Protein AF-A0A956L3L9-F1 (afdb_monomer)

Foldseek 3Di:
DDDDDDDDDDDDDDDDDDDDDDDDDDDDDDDDDDPDDPPPPPDDLAAQAAQDCPFQPFRHWDDDQVRNPVARDFDDDPPDTTTGWHWAPDQAGCVVGDDHGHDFDWHWFQPPPVVRITIIWTFPPPGDHHHVWDFDWDQGPVGTTTTID

pLDDT: mean 75.33, std 15.95, range [43.97, 92.5]

Solvent-accessible surface area (backbone atoms only — not comparable to full-atom values): 9455 Å² total; per-residue (Å²): 135,83,88,80,89,84,83,85,82,86,79,87,81,86,87,79,91,76,87,76,84,85,81,84,90,82,93,79,90,74,95,72,92,71,96,62,78,83,71,73,74,92,75,60,94,80,52,29,38,56,48,45,82,57,80,16,38,73,58,4,69,32,94,46,35,85,53,8,56,92,32,75,32,40,51,62,59,93,94,56,67,18,30,14,26,39,61,26,81,41,75,88,35,44,85,54,44,72,84,49,58,46,81,49,53,65,33,45,40,52,82,73,44,95,86,70,54,24,29,42,41,38,49,33,80,88,36,71,47,26,51,92,40,45,73,43,82,40,79,36,97,89,45,76,42,40,32,42,75

Structure (mmCIF, N/CA/C/O backbone):
data_AF-A0A956L3L9-F1
#
_entry.id   AF-A0A956L3L9-F1
#
loop_
_atom_site.group_PDB
_atom_site.id
_atom_site.type_symbol
_atom_site.label_atom_id
_atom_site.label_alt_id
_atom_site.label_comp_id
_atom_site.label_asym_id
_atom_site.label_entity_id
_atom_site.label_seq_id
_atom_site.pdbx_PDB_ins_code
_atom_site.Cartn_x
_atom_site.Cartn_y
_atom_site.Cartn_z
_atom_site.occupancy
_atom_site.B_iso_or_equiv
_atom_site.auth_seq_id
_atom_site.auth_comp_id
_atom_site.auth_asym_id
_atom_site.auth_atom_id
_atom_site.pdbx_PDB_model_num
ATOM 1 N N . MET A 1 1 ? -41.708 -22.808 7.779 1.00 46.66 1 MET A N 1
ATOM 2 C CA . MET A 1 1 ? -41.542 -21.636 6.894 1.00 46.66 1 MET A CA 1
ATOM 3 C C . MET A 1 1 ? -40.127 -21.755 6.329 1.00 46.66 1 MET A C 1
ATOM 5 O O . MET A 1 1 ? -39.202 -21.284 6.960 1.00 46.66 1 MET A O 1
ATOM 9 N N . SER A 1 2 ? -39.831 -22.748 5.487 1.00 44.34 2 SER A N 1
ATOM 10 C CA . SER A 1 2 ? -40.021 -22.804 4.024 1.00 44.34 2 SER A CA 1
ATOM 11 C C . SER A 1 2 ? -39.604 -21.540 3.274 1.00 44.34 2 SER A C 1
ATOM 13 O O . SER A 1 2 ? -40.161 -20.480 3.544 1.00 44.34 2 SER A O 1
ATOM 15 N N . SER A 1 3 ? -38.735 -21.769 2.278 1.00 49.12 3 SER A N 1
ATOM 16 C CA . SER A 1 3 ? -38.334 -20.919 1.141 1.00 49.12 3 SER A CA 1
ATOM 17 C C . SER A 1 3 ? -37.008 -20.165 1.313 1.00 49.12 3 SER A C 1
ATOM 19 O O . SER A 1 3 ? -36.817 -19.484 2.306 1.00 49.12 3 SER A O 1
ATOM 21 N N . ALA A 1 4 ? -36.062 -20.191 0.372 1.00 50.00 4 ALA A N 1
ATOM 22 C CA . ALA A 1 4 ? -35.893 -20.986 -0.846 1.00 50.00 4 ALA A CA 1
ATOM 23 C C . ALA A 1 4 ? -34.417 -20.868 -1.279 1.00 50.00 4 ALA A C 1
ATOM 25 O O . ALA A 1 4 ? -33.833 -19.790 -1.198 1.00 50.00 4 ALA A O 1
ATOM 26 N N . LEU A 1 5 ? -33.829 -21.976 -1.731 1.00 46.75 5 LEU A N 1
ATOM 27 C CA . LEU A 1 5 ? -32.503 -22.034 -2.343 1.00 46.75 5 LEU A CA 1
ATOM 28 C C . LEU A 1 5 ? -32.648 -21.598 -3.812 1.00 46.75 5 LEU A C 1
ATOM 30 O O . LEU A 1 5 ? -33.404 -22.231 -4.549 1.00 46.75 5 LEU A O 1
ATOM 34 N N . VAL A 1 6 ? -31.966 -20.533 -4.240 1.00 53.16 6 VAL A N 1
ATOM 35 C CA . VAL A 1 6 ? -31.923 -20.129 -5.657 1.00 53.16 6 VAL A CA 1
ATOM 36 C C . VAL A 1 6 ? -30.608 -20.618 -6.251 1.00 53.16 6 VAL A C 1
ATOM 38 O O . VAL A 1 6 ? -29.542 -20.086 -5.959 1.00 53.16 6 VAL A O 1
ATOM 41 N N . LEU A 1 7 ? -30.702 -21.669 -7.063 1.00 46.28 7 LEU A N 1
ATOM 42 C CA . LEU A 1 7 ? -29.617 -22.216 -7.870 1.00 46.28 7 LEU A CA 1
ATOM 43 C C . LEU A 1 7 ? -29.695 -21.567 -9.261 1.00 46.28 7 LEU A C 1
ATOM 45 O O . LEU A 1 7 ? -30.688 -21.760 -9.961 1.00 46.28 7 LEU A O 1
ATOM 49 N N . VAL A 1 8 ? -28.677 -20.807 -9.669 1.00 54.84 8 VAL A N 1
ATOM 50 C CA . VAL A 1 8 ? -28.564 -20.297 -11.046 1.00 54.84 8 VAL A CA 1
ATOM 51 C C . VAL A 1 8 ? -27.582 -21.189 -11.803 1.00 54.84 8 VAL A C 1
ATOM 53 O O . VAL A 1 8 ? -26.374 -21.109 -11.610 1.00 54.84 8 VAL A O 1
ATOM 56 N N . LEU A 1 9 ? -28.126 -22.070 -12.642 1.00 43.97 9 LEU A N 1
ATOM 57 C CA . LEU A 1 9 ? -27.396 -22.836 -13.651 1.00 43.97 9 LEU A CA 1
ATOM 58 C C . LEU A 1 9 ? -27.348 -22.003 -14.936 1.00 43.97 9 LEU A C 1
ATOM 60 O O . LEU A 1 9 ? -28.390 -21.786 -15.553 1.00 43.97 9 LEU A O 1
ATOM 64 N N . VAL A 1 10 ? -26.160 -21.567 -15.360 1.00 54.88 10 VAL A N 1
ATOM 65 C CA . VAL A 1 10 ? -25.951 -21.072 -16.729 1.00 54.88 10 VAL A CA 1
ATOM 66 C C . VAL A 1 10 ? -25.377 -22.222 -17.548 1.00 54.88 10 VAL A C 1
ATOM 68 O O . VAL A 1 10 ? -24.254 -22.669 -17.330 1.00 54.88 10 VAL A O 1
ATOM 71 N N . VAL A 1 11 ? -26.217 -22.741 -18.438 1.00 53.59 11 VAL A N 1
ATOM 72 C CA . VAL A 1 11 ? -25.908 -23.784 -19.419 1.00 53.59 11 VAL A CA 1
ATOM 73 C C . VAL A 1 11 ? -25.123 -23.159 -20.575 1.00 53.59 11 VAL A C 1
ATOM 75 O O . VAL A 1 11 ? -25.436 -22.052 -21.009 1.00 53.59 11 VAL A O 1
ATOM 78 N N . GLY A 1 12 ? -24.100 -23.877 -21.044 1.00 48.84 12 GLY A N 1
ATOM 79 C CA . GLY A 1 12 ? -23.200 -23.464 -22.115 1.00 48.84 12 GLY A CA 1
ATOM 80 C C . GLY A 1 12 ? -23.853 -23.300 -23.489 1.00 48.84 12 GLY A C 1
ATOM 81 O O . GLY A 1 12 ? -24.975 -23.736 -23.751 1.00 48.84 12 GLY A O 1
ATOM 82 N N . SER A 1 13 ? -23.106 -22.663 -24.384 1.00 57.34 13 SER A N 1
ATOM 83 C CA . SER A 1 13 ? -23.357 -22.677 -25.822 1.00 57.34 13 SER A CA 1
ATOM 84 C C . SER A 1 13 ? -22.021 -22.818 -26.540 1.00 57.34 13 SER A C 1
ATOM 86 O O . SER A 1 13 ? -21.209 -21.897 -26.569 1.00 57.34 13 SER A O 1
ATOM 88 N N . ASP A 1 14 ? -21.804 -24.018 -27.063 1.00 53.94 14 ASP A N 1
ATOM 89 C CA . ASP A 1 14 ? -20.839 -24.336 -28.103 1.00 53.94 14 ASP A CA 1
ATOM 90 C C . ASP A 1 14 ? -21.129 -23.563 -29.411 1.00 53.94 14 ASP A C 1
ATOM 92 O O . ASP A 1 14 ? -22.216 -23.016 -29.598 1.00 53.94 14 ASP A O 1
ATOM 96 N N . LEU A 1 15 ? -20.174 -23.663 -30.346 1.00 49.28 15 LEU A N 1
ATOM 97 C CA . LEU A 1 15 ? -20.173 -23.263 -31.767 1.00 49.28 15 LEU A CA 1
ATOM 98 C C . LEU A 1 15 ? -19.610 -21.868 -32.094 1.00 49.28 15 LEU A C 1
ATOM 100 O O . LEU A 1 15 ? -20.336 -20.884 -32.179 1.00 49.28 15 LEU A O 1
ATOM 104 N N . ALA A 1 16 ? -18.336 -21.836 -32.497 1.00 52.16 16 ALA A N 1
ATOM 105 C CA . ALA A 1 16 ? -18.001 -21.751 -33.925 1.00 52.16 16 ALA A CA 1
ATOM 106 C C . ALA A 1 16 ? -16.488 -21.929 -34.139 1.00 52.16 16 ALA A C 1
ATOM 108 O O . ALA A 1 16 ? -15.701 -20.997 -33.990 1.00 52.16 16 ALA A O 1
ATOM 109 N N . CYS A 1 17 ? -16.085 -23.128 -34.562 1.00 53.28 17 CYS A N 1
ATOM 110 C CA . CYS A 1 17 ? -14.843 -23.303 -35.304 1.00 53.28 17 CYS A CA 1
ATOM 111 C C . CYS A 1 17 ? -15.030 -22.632 -36.673 1.00 53.28 17 CYS A C 1
ATOM 113 O O . CYS A 1 17 ? -15.860 -23.086 -37.458 1.00 53.28 17 CYS A O 1
ATOM 115 N N . THR A 1 18 ? -14.290 -21.563 -36.967 1.00 55.97 18 THR A N 1
ATOM 116 C CA . THR A 1 18 ? -14.087 -21.113 -38.351 1.00 55.97 18 THR A CA 1
ATOM 117 C C . THR A 1 18 ? -12.626 -21.310 -38.707 1.00 55.97 18 THR A C 1
ATOM 119 O O . THR A 1 18 ? -11.747 -20.567 -38.283 1.00 55.97 18 THR A O 1
ATOM 122 N N . ASP A 1 19 ? -12.431 -22.372 -39.477 1.00 55.03 19 ASP A N 1
ATOM 123 C CA . ASP A 1 19 ? -11.308 -22.638 -40.357 1.00 55.03 19 ASP A CA 1
ATOM 124 C C . ASP A 1 19 ? -11.028 -21.419 -41.247 1.00 55.03 19 ASP A C 1
ATOM 126 O O . ASP A 1 19 ? -11.923 -20.914 -41.933 1.00 55.03 19 ASP A O 1
ATOM 130 N N . ARG A 1 20 ? -9.785 -20.938 -41.246 1.00 57.59 20 ARG A N 1
ATOM 131 C CA . ARG A 1 20 ? -9.286 -20.122 -42.348 1.00 57.59 20 ARG A CA 1
ATOM 132 C C . ARG A 1 20 ? -7.855 -20.532 -42.664 1.00 57.59 20 ARG A C 1
ATOM 134 O O . ARG A 1 20 ? -6.902 -20.094 -42.028 1.00 57.59 20 ARG A O 1
ATOM 141 N N . SER A 1 21 ? -7.767 -21.428 -43.642 1.00 56.53 21 SER A N 1
ATOM 142 C CA . SER A 1 21 ? -6.550 -21.845 -44.332 1.00 56.53 21 SER A CA 1
ATOM 143 C C . SER A 1 21 ? -5.711 -20.667 -44.855 1.00 56.53 21 SER A C 1
ATOM 145 O O . SER A 1 21 ? -6.229 -19.775 -45.525 1.00 56.53 21 SER A O 1
ATOM 147 N N . SER A 1 22 ? -4.413 -20.767 -44.560 1.00 51.66 22 SER A N 1
ATOM 148 C CA . SER A 1 22 ? -3.235 -20.576 -45.421 1.00 51.66 22 SER A CA 1
ATOM 149 C C . SER A 1 22 ? -3.098 -19.313 -46.276 1.00 51.66 22 SER A C 1
ATOM 151 O O . SER A 1 22 ? -3.749 -19.143 -47.305 1.00 51.66 22 SER A O 1
ATOM 153 N N . SER A 1 23 ? -2.084 -18.514 -45.944 1.00 53.88 23 SER A N 1
ATOM 154 C CA . SER A 1 23 ? -1.176 -17.923 -46.933 1.00 53.88 23 SER A CA 1
ATOM 155 C C . SER A 1 23 ? 0.235 -17.946 -46.346 1.00 53.88 23 SER A C 1
ATOM 157 O O . SER A 1 23 ? 0.530 -17.235 -45.388 1.00 53.88 23 SER A O 1
ATOM 159 N N . ASP A 1 24 ? 1.035 -18.867 -46.876 1.00 56.94 24 ASP A N 1
ATOM 160 C CA . ASP A 1 24 ? 2.494 -18.848 -46.877 1.00 56.94 24 ASP A CA 1
ATOM 161 C C . ASP A 1 24 ? 3.019 -17.567 -47.567 1.00 56.94 24 ASP A C 1
ATOM 163 O O . ASP A 1 24 ? 2.258 -16.893 -48.259 1.00 56.94 24 ASP A O 1
ATOM 167 N N . ASP A 1 25 ? 4.319 -17.295 -47.393 1.00 59.22 25 ASP A N 1
ATOM 168 C CA . ASP A 1 25 ? 5.141 -16.212 -47.977 1.00 59.22 25 ASP A CA 1
ATOM 169 C C . ASP A 1 25 ? 5.320 -14.946 -47.106 1.00 59.22 25 ASP A C 1
ATOM 171 O O . ASP A 1 25 ? 4.555 -13.994 -47.203 1.00 59.22 25 ASP A O 1
ATOM 175 N N . ASP A 1 26 ? 6.377 -14.915 -46.277 1.00 62.09 26 ASP A N 1
ATOM 176 C CA . ASP A 1 26 ? 7.474 -13.937 -46.439 1.00 62.09 26 ASP A CA 1
ATOM 177 C C . ASP A 1 26 ? 8.676 -14.315 -45.546 1.00 62.09 26 ASP A C 1
ATOM 179 O O . ASP A 1 26 ? 8.577 -14.406 -44.320 1.00 62.09 26 ASP A O 1
ATOM 183 N N . MET A 1 27 ? 9.823 -14.584 -46.175 1.00 62.50 27 MET A N 1
ATOM 184 C CA . MET A 1 27 ? 11.099 -14.816 -45.499 1.00 62.50 27 MET A CA 1
ATOM 185 C C . MET A 1 27 ? 11.848 -13.488 -45.373 1.00 62.50 27 MET A C 1
ATOM 187 O O . MET A 1 27 ? 12.496 -13.048 -46.321 1.00 62.50 27 MET A O 1
ATOM 191 N N . GLY A 1 28 ? 11.795 -12.890 -44.185 1.00 54.00 28 GLY A N 1
ATOM 192 C CA . GLY A 1 28 ? 12.656 -11.782 -43.776 1.00 54.00 28 GLY A CA 1
ATOM 193 C C . GLY A 1 28 ? 13.678 -12.258 -42.750 1.00 54.00 28 GLY A C 1
ATOM 194 O O . GLY A 1 28 ? 13.364 -12.388 -41.570 1.00 54.00 28 GLY A O 1
ATOM 195 N N . SER A 1 29 ? 14.893 -12.547 -43.211 1.00 55.78 29 SER A N 1
ATOM 196 C CA . SER A 1 29 ? 16.065 -12.747 -42.361 1.00 55.78 29 SER A CA 1
ATOM 197 C C . SER A 1 29 ? 16.584 -11.397 -41.884 1.00 55.78 29 SER A C 1
ATOM 199 O O . SER A 1 29 ? 17.141 -10.677 -42.706 1.00 55.78 29 SER A O 1
ATOM 201 N N . GLU A 1 30 ? 16.498 -11.094 -40.588 1.00 60.12 30 GLU A N 1
ATOM 202 C CA . GLU A 1 30 ? 17.393 -10.125 -39.943 1.00 60.12 30 GLU A CA 1
ATOM 203 C C . GLU A 1 30 ? 17.785 -10.623 -38.544 1.00 60.12 30 GLU A C 1
ATOM 205 O O . GLU A 1 30 ? 16.971 -10.721 -37.626 1.00 60.12 30 GLU A O 1
ATOM 210 N N . ASP A 1 31 ? 19.064 -10.981 -38.422 1.00 57.41 31 ASP A N 1
ATOM 211 C CA . ASP A 1 31 ? 19.804 -11.135 -37.177 1.00 57.41 31 ASP A CA 1
ATOM 212 C C . ASP A 1 31 ? 19.640 -9.891 -36.292 1.00 57.41 31 ASP A C 1
ATOM 214 O O . ASP A 1 31 ? 20.028 -8.783 -36.662 1.00 57.41 31 ASP A O 1
ATOM 218 N N . GLY A 1 32 ? 19.124 -10.095 -35.083 1.00 52.12 32 GLY A N 1
ATOM 219 C CA . GLY A 1 32 ? 19.023 -9.065 -34.059 1.00 52.12 32 GLY A CA 1
ATOM 220 C C . GLY A 1 32 ? 19.133 -9.680 -32.676 1.00 52.12 32 GLY A C 1
ATOM 221 O O . GLY A 1 32 ? 18.141 -9.810 -31.967 1.00 52.12 32 GLY A O 1
ATOM 222 N N . SER A 1 33 ? 20.345 -10.094 -32.303 1.00 60.03 33 SER A N 1
ATOM 223 C CA . SER A 1 33 ? 20.694 -10.371 -30.911 1.00 60.03 33 SER A CA 1
ATOM 224 C C . SER A 1 33 ? 20.321 -9.175 -30.033 1.00 60.03 33 SER A C 1
ATOM 226 O O . SER A 1 33 ? 20.778 -8.058 -30.271 1.00 60.03 33 SER A O 1
ATOM 228 N N . GLY A 1 34 ? 19.506 -9.428 -29.013 1.00 50.94 34 GLY A N 1
ATOM 229 C CA . GLY A 1 34 ? 19.034 -8.420 -28.073 1.00 50.94 34 GLY A CA 1
ATOM 230 C C . GLY A 1 34 ? 18.302 -9.039 -26.887 1.00 50.94 34 GLY A C 1
ATOM 231 O O . GLY A 1 34 ? 17.233 -8.570 -26.518 1.00 50.94 34 GLY A O 1
ATOM 232 N N . ASP A 1 35 ? 18.857 -10.110 -26.314 1.00 54.34 35 ASP A N 1
ATOM 233 C CA . ASP A 1 35 ? 18.530 -10.552 -24.959 1.00 54.34 35 ASP A CA 1
ATOM 234 C C . ASP A 1 35 ? 18.930 -9.452 -23.969 1.00 54.34 35 ASP A C 1
ATOM 236 O O . ASP A 1 35 ? 20.094 -9.293 -23.600 1.00 54.34 35 ASP A O 1
ATOM 240 N N . GLY A 1 36 ? 17.938 -8.686 -23.540 1.00 47.59 36 GLY A N 1
ATOM 241 C CA . GLY A 1 36 ? 18.009 -7.838 -22.367 1.00 47.59 36 GLY A CA 1
ATOM 242 C C . GLY A 1 36 ? 16.592 -7.413 -21.999 1.00 47.59 36 GLY A C 1
ATOM 243 O O . GLY A 1 36 ? 15.906 -6.869 -22.866 1.00 47.59 36 GLY A O 1
ATOM 244 N N . PRO A 1 37 ? 16.105 -7.641 -20.763 1.00 57.94 37 PRO A N 1
ATOM 245 C CA . PRO A 1 37 ? 14.933 -6.898 -20.307 1.00 57.94 37 PRO A CA 1
ATOM 246 C C . PRO A 1 37 ? 15.240 -5.402 -20.486 1.00 57.94 37 PRO A C 1
ATOM 248 O O . PRO A 1 37 ? 16.414 -5.031 -20.361 1.00 57.94 37 PRO A O 1
ATOM 251 N N . PRO A 1 38 ? 14.257 -4.535 -20.795 1.00 50.53 38 PRO A N 1
ATOM 252 C CA . PRO A 1 38 ? 14.508 -3.106 -20.754 1.00 50.53 38 PRO A CA 1
ATOM 253 C C . PRO A 1 38 ? 14.958 -2.787 -19.328 1.00 50.53 38 PRO A C 1
ATOM 255 O O . PRO A 1 38 ? 14.158 -2.778 -18.397 1.00 50.53 38 PRO A O 1
ATOM 258 N N . ALA A 1 39 ? 16.265 -2.602 -19.141 1.00 51.91 39 ALA A N 1
ATOM 259 C CA . ALA A 1 39 ? 16.781 -1.921 -17.978 1.00 51.91 39 ALA A CA 1
ATOM 260 C C . ALA A 1 39 ? 16.115 -0.550 -18.039 1.00 51.91 39 ALA A C 1
ATOM 262 O O . ALA A 1 39 ? 16.363 0.195 -18.990 1.00 51.91 39 ALA A O 1
ATOM 263 N N . GLY A 1 40 ? 15.186 -0.293 -17.114 1.00 45.81 40 GLY A N 1
ATOM 264 C CA . GLY A 1 40 ? 14.552 1.008 -16.980 1.00 45.81 40 GLY A CA 1
ATOM 265 C C . GLY A 1 40 ? 15.639 2.070 -17.047 1.00 45.81 40 GLY A C 1
ATOM 266 O O . GLY A 1 40 ? 16.647 1.957 -16.348 1.00 45.81 40 GLY A O 1
ATOM 267 N N . ASP A 1 41 ? 15.476 3.014 -17.971 1.00 47.47 41 ASP A N 1
ATOM 268 C CA . ASP A 1 41 ? 16.377 4.145 -18.135 1.00 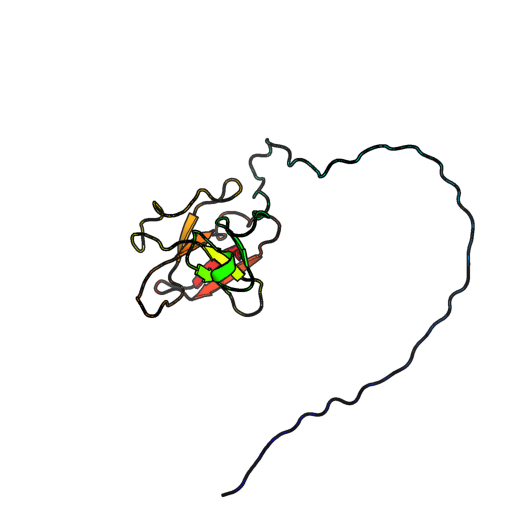47.47 41 ASP A CA 1
ATOM 269 C C . ASP A 1 41 ? 16.485 4.844 -16.769 1.00 47.47 41 ASP A C 1
ATOM 271 O O . ASP A 1 41 ? 15.476 5.354 -16.271 1.00 47.47 41 ASP A O 1
ATOM 275 N N . PRO A 1 42 ? 17.646 4.802 -16.090 1.00 47.84 42 PRO A N 1
ATOM 276 C CA . PRO A 1 42 ? 17.790 5.406 -14.778 1.00 47.84 42 PRO A CA 1
ATOM 277 C C . PRO A 1 42 ? 17.964 6.909 -14.990 1.00 47.84 42 PRO A C 1
ATOM 279 O O . PRO A 1 42 ? 19.081 7.426 -14.923 1.00 47.84 42 PRO A O 1
ATOM 282 N N . GLY A 1 43 ? 16.887 7.609 -15.340 1.00 46.53 43 GLY A N 1
ATOM 283 C CA . GLY A 1 43 ? 17.044 8.996 -15.753 1.00 46.53 43 GLY A CA 1
ATOM 284 C C . GLY A 1 43 ? 15.818 9.787 -16.174 1.00 46.53 43 GLY A C 1
ATOM 285 O O . GLY A 1 43 ? 15.985 10.997 -16.317 1.00 46.53 43 GLY A O 1
ATOM 286 N N . ASP A 1 44 ? 14.627 9.203 -16.345 1.00 53.00 44 ASP A N 1
ATOM 287 C CA . ASP A 1 44 ? 13.428 10.006 -16.626 1.00 53.00 44 ASP A CA 1
ATOM 288 C C . ASP A 1 44 ? 12.804 10.505 -15.308 1.00 53.00 44 ASP A C 1
ATOM 290 O O . ASP A 1 44 ? 12.282 9.693 -14.539 1.00 53.00 44 ASP A O 1
ATOM 294 N N . PRO A 1 45 ? 12.878 11.816 -14.996 1.00 48.03 45 PRO A N 1
ATOM 295 C CA . PRO A 1 45 ? 12.224 12.389 -13.826 1.00 48.03 45 PRO A CA 1
ATOM 296 C C . PRO A 1 45 ? 10.710 12.348 -14.054 1.00 48.03 45 PRO A C 1
ATOM 298 O O . PRO A 1 45 ? 10.118 13.275 -14.609 1.00 48.03 45 PRO A O 1
ATOM 301 N N . GLY A 1 46 ? 10.098 11.237 -13.666 1.00 62.97 46 GLY A N 1
ATOM 302 C CA . GLY A 1 46 ? 8.729 10.901 -14.034 1.00 62.97 46 GLY A CA 1
ATOM 303 C C . GLY A 1 46 ? 8.468 9.404 -14.155 1.00 62.97 46 GLY A C 1
ATOM 304 O O . GLY A 1 46 ? 7.297 9.022 -14.192 1.00 62.97 46 GLY A O 1
ATOM 305 N N . ASP A 1 47 ? 9.504 8.558 -14.179 1.00 78.94 47 ASP A N 1
ATOM 306 C CA . ASP A 1 47 ? 9.303 7.114 -14.170 1.00 78.94 47 ASP A CA 1
ATOM 307 C C . ASP A 1 47 ? 8.785 6.643 -12.794 1.00 78.94 47 ASP A C 1
ATOM 309 O O . ASP A 1 47 ? 9.469 6.799 -11.779 1.00 78.94 47 ASP A O 1
ATOM 313 N N . PRO A 1 48 ? 7.579 6.048 -12.721 1.00 80.69 48 PRO A N 1
ATOM 314 C CA . PRO A 1 48 ? 7.022 5.566 -11.458 1.00 80.69 48 PRO A CA 1
ATOM 315 C C . PRO A 1 48 ? 7.732 4.318 -10.912 1.00 80.69 48 PRO A C 1
ATOM 317 O O . PRO A 1 48 ? 7.353 3.814 -9.855 1.00 80.69 48 PRO A O 1
ATOM 320 N N . GLY A 1 49 ? 8.737 3.797 -11.619 1.00 88.38 49 GLY A N 1
ATOM 321 C CA . GLY A 1 49 ? 9.364 2.522 -11.329 1.00 88.38 49 GLY A CA 1
ATOM 322 C C . GLY A 1 49 ? 8.469 1.333 -11.673 1.00 88.38 49 GLY A C 1
ATOM 323 O O . GLY A 1 49 ? 7.299 1.459 -12.048 1.00 88.38 49 GLY A O 1
ATOM 324 N N . ASP A 1 50 ? 9.034 0.142 -11.525 1.00 90.81 50 ASP A N 1
ATOM 325 C CA . ASP A 1 50 ? 8.319 -1.123 -11.650 1.00 90.81 50 ASP A CA 1
ATOM 326 C C . ASP A 1 50 ? 7.992 -1.679 -10.257 1.00 90.81 50 ASP A C 1
ATOM 328 O O . ASP A 1 50 ? 8.739 -1.475 -9.292 1.00 90.81 50 ASP A O 1
ATOM 332 N N . GLN A 1 51 ? 6.871 -2.394 -10.141 1.00 89.44 51 GLN A N 1
ATOM 333 C CA . GLN A 1 51 ? 6.550 -3.132 -8.926 1.00 89.44 51 GLN A CA 1
ATOM 334 C C . GLN A 1 51 ? 7.688 -4.118 -8.600 1.00 89.44 51 GLN A C 1
ATOM 336 O O . GLN A 1 51 ? 8.151 -4.835 -9.495 1.00 89.44 51 GLN A O 1
ATOM 341 N N . PRO A 1 52 ? 8.129 -4.212 -7.333 1.00 88.88 52 PRO A N 1
ATOM 342 C CA . PRO A 1 52 ? 9.168 -5.156 -6.955 1.00 88.88 52 PRO A CA 1
ATOM 343 C C . PRO A 1 52 ? 8.759 -6.602 -7.258 1.00 88.88 52 PRO A C 1
ATOM 345 O O . PRO A 1 52 ? 7.720 -7.078 -6.805 1.00 88.88 52 PRO A O 1
ATOM 348 N N . ALA A 1 53 ? 9.598 -7.306 -8.019 1.00 88.12 53 ALA A N 1
ATOM 349 C CA . ALA A 1 53 ? 9.359 -8.697 -8.411 1.00 88.12 53 ALA A CA 1
ATOM 350 C C . ALA A 1 53 ? 9.937 -9.719 -7.418 1.00 88.12 53 ALA A C 1
ATOM 352 O O . ALA A 1 53 ? 9.615 -10.905 -7.497 1.00 88.12 53 ALA A O 1
ATOM 353 N N . GLU A 1 54 ? 10.820 -9.286 -6.512 1.00 88.88 54 GLU A N 1
ATOM 354 C CA . GLU A 1 54 ? 11.415 -10.171 -5.512 1.00 88.88 54 GLU A CA 1
ATOM 355 C C . GLU A 1 54 ? 10.351 -10.566 -4.470 1.00 88.88 54 GLU A C 1
ATOM 357 O O . GLU A 1 54 ? 9.740 -9.686 -3.866 1.00 88.88 54 GLU A O 1
ATOM 362 N N . PRO A 1 55 ? 10.090 -11.864 -4.245 1.00 84.50 55 PRO A N 1
ATOM 363 C CA . PRO A 1 55 ? 9.062 -12.286 -3.303 1.00 84.50 55 PRO A CA 1
ATOM 364 C C . PRO A 1 55 ? 9.348 -11.792 -1.885 1.00 84.50 55 PRO A C 1
ATOM 366 O O . PRO A 1 55 ? 10.448 -11.972 -1.363 1.00 84.50 55 PRO A O 1
ATOM 369 N N . GLY A 1 56 ? 8.334 -11.211 -1.254 1.00 86.00 56 GLY A N 1
ATOM 370 C CA . GLY A 1 56 ? 8.368 -10.816 0.150 1.00 86.00 56 GLY A CA 1
ATOM 371 C C . GLY A 1 56 ? 9.008 -9.468 0.446 1.00 86.00 56 GLY A C 1
ATOM 372 O O . GLY A 1 56 ? 8.958 -9.002 1.586 1.00 86.00 56 GLY A O 1
ATOM 373 N N . VAL A 1 57 ? 9.541 -8.786 -0.569 1.00 90.00 57 VAL A N 1
ATOM 374 C CA . VAL A 1 57 ? 9.957 -7.393 -0.401 1.00 90.00 57 VAL A CA 1
ATOM 375 C C . VAL A 1 57 ? 8.736 -6.482 -0.339 1.00 90.00 57 VAL A C 1
ATOM 377 O O . VAL A 1 57 ? 7.657 -6.800 -0.847 1.00 90.00 57 VAL A O 1
ATOM 380 N N . MET A 1 58 ? 8.895 -5.329 0.296 1.00 89.50 58 MET A N 1
ATOM 381 C CA . MET A 1 58 ? 7.821 -4.352 0.409 1.00 89.50 58 MET A CA 1
ATOM 382 C C . MET A 1 58 ? 7.316 -3.924 -0.978 1.00 89.50 58 MET A C 1
ATOM 384 O O . MET A 1 58 ? 8.108 -3.737 -1.896 1.00 89.50 58 MET A O 1
ATOM 388 N N . TYR A 1 59 ? 5.997 -3.804 -1.129 1.00 90.19 59 TYR A N 1
ATOM 389 C CA . TYR A 1 59 ? 5.275 -3.528 -2.378 1.00 90.19 59 TYR A CA 1
ATOM 390 C C . TYR A 1 59 ? 5.309 -4.646 -3.440 1.00 90.19 59 TYR A C 1
ATOM 392 O O . TYR A 1 59 ? 4.688 -4.494 -4.492 1.00 90.19 59 TYR A O 1
ATOM 400 N N . SER A 1 60 ? 5.959 -5.789 -3.189 1.00 91.69 60 SER A N 1
ATOM 401 C CA . SER A 1 60 ? 5.832 -6.956 -4.079 1.00 91.69 60 SER A CA 1
ATOM 402 C C . SER A 1 60 ? 4.434 -7.566 -4.021 1.00 91.69 60 SER A C 1
ATOM 404 O O . SER A 1 60 ? 3.737 -7.441 -3.015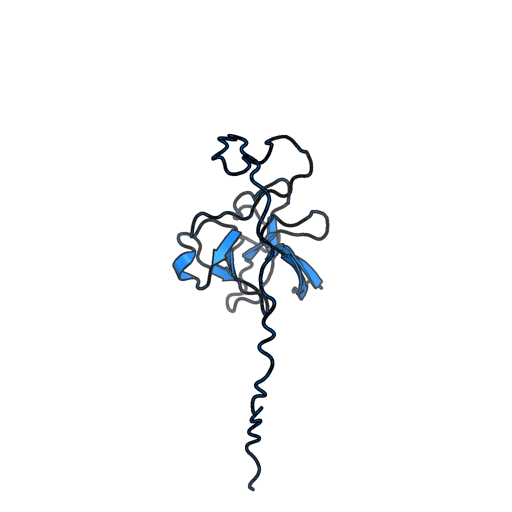 1.00 91.69 60 SER A O 1
ATOM 406 N N . ALA A 1 61 ? 4.014 -8.223 -5.099 1.00 91.31 61 ALA A N 1
ATOM 407 C CA . ALA A 1 61 ? 2.733 -8.920 -5.140 1.00 91.31 61 ALA A CA 1
ATOM 408 C C . ALA A 1 61 ? 2.724 -10.142 -4.203 1.00 91.31 61 ALA A C 1
ATOM 410 O O . ALA A 1 61 ? 3.740 -10.817 -4.032 1.00 91.31 61 ALA A O 1
ATOM 411 N N . CYS A 1 62 ? 1.563 -10.464 -3.635 1.00 92.25 62 CYS A N 1
ATOM 412 C CA . CYS A 1 62 ? 1.373 -11.630 -2.774 1.00 92.25 62 CYS A CA 1
ATOM 413 C C . CYS A 1 62 ? -0.056 -12.180 -2.847 1.00 92.25 62 CYS A C 1
ATOM 415 O O . CYS A 1 62 ? -1.015 -11.468 -3.157 1.00 92.25 62 CYS A O 1
ATOM 417 N N . VAL A 1 63 ? -0.200 -13.470 -2.537 1.00 90.88 63 VAL A N 1
ATOM 418 C CA . VAL A 1 63 ? -1.495 -14.167 -2.461 1.00 90.88 63 VAL A CA 1
ATOM 419 C C . VAL A 1 63 ? -1.840 -14.540 -1.016 1.00 90.88 63 VAL A C 1
ATOM 421 O O . VAL A 1 63 ? -3.005 -14.762 -0.685 1.00 90.88 63 VAL A O 1
ATOM 424 N N . GLN A 1 64 ? -0.852 -14.547 -0.119 1.00 90.19 64 GLN A N 1
ATOM 425 C CA . GLN A 1 64 ? -1.031 -14.746 1.319 1.00 90.19 64 GLN A CA 1
ATOM 426 C C . GLN A 1 64 ? 0.104 -14.111 2.138 1.00 90.19 64 GLN A C 1
ATOM 428 O O . GLN A 1 64 ? 1.240 -14.007 1.687 1.00 90.19 64 GLN A O 1
ATOM 433 N N . SER A 1 65 ? -0.171 -13.757 3.400 1.00 88.31 65 SER A N 1
ATOM 434 C CA . SER A 1 65 ? 0.789 -13.052 4.272 1.00 88.31 65 SER A CA 1
ATOM 435 C C . SER A 1 65 ? 2.104 -13.796 4.526 1.00 88.31 65 SER A C 1
ATOM 437 O O . SER A 1 65 ? 3.108 -13.163 4.824 1.00 88.31 65 SER A O 1
ATOM 439 N N . SER A 1 66 ? 2.140 -15.127 4.404 1.00 90.06 66 SER A N 1
ATOM 440 C CA . SER A 1 66 ? 3.381 -15.892 4.601 1.00 90.06 66 SER A CA 1
ATOM 441 C C . SER A 1 66 ? 4.432 -15.642 3.518 1.00 90.06 66 SER A C 1
ATOM 443 O O . SER A 1 66 ? 5.596 -15.962 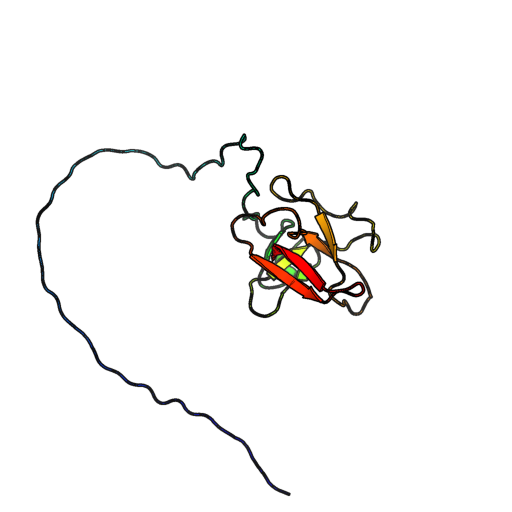3.727 1.00 90.06 66 SER A O 1
ATOM 445 N N . GLU A 1 67 ? 4.019 -15.128 2.357 1.00 91.88 67 GLU A N 1
ATOM 446 C CA . GLU A 1 67 ? 4.925 -14.761 1.264 1.00 91.88 67 GLU A CA 1
ATOM 447 C C . GLU A 1 67 ? 5.652 -13.446 1.545 1.00 91.88 67 GLU A C 1
ATOM 449 O O . GLU A 1 67 ? 6.654 -13.166 0.903 1.00 91.88 67 GLU A O 1
ATOM 454 N N . CYS A 1 68 ? 5.181 -12.670 2.525 1.00 90.94 68 CYS A N 1
ATOM 455 C CA . CYS A 1 68 ? 5.673 -11.327 2.782 1.00 90.94 68 CYS A CA 1
ATOM 456 C C . CYS A 1 68 ? 6.861 -11.246 3.732 1.00 90.94 68 CYS A C 1
ATOM 458 O O . CYS A 1 68 ? 7.303 -10.145 4.015 1.00 90.94 68 CYS A O 1
ATOM 460 N N . ALA A 1 69 ? 7.407 -12.367 4.211 1.00 86.12 69 ALA A N 1
ATOM 461 C CA . ALA A 1 69 ? 8.504 -12.343 5.174 1.00 86.12 69 ALA A CA 1
ATOM 462 C C . ALA A 1 69 ? 9.713 -11.528 4.648 1.00 86.12 69 ALA A C 1
ATOM 464 O O . ALA A 1 69 ? 10.171 -11.783 3.536 1.00 86.12 69 ALA A O 1
ATOM 465 N N . PRO A 1 70 ? 10.280 -10.598 5.445 1.00 80.19 70 PRO A N 1
ATOM 466 C CA . PRO A 1 70 ? 10.049 -10.389 6.881 1.00 80.19 70 PRO A CA 1
ATOM 467 C C . PRO A 1 70 ? 8.821 -9.535 7.235 1.00 80.19 70 PRO A C 1
ATOM 469 O O . PRO A 1 70 ? 8.503 -9.406 8.415 1.00 80.19 70 PRO A O 1
ATOM 472 N N . GLN A 1 71 ? 8.145 -8.957 6.250 1.00 83.19 71 GLN A N 1
ATOM 473 C CA . GLN A 1 71 ? 6.918 -8.197 6.441 1.00 83.19 71 GLN A CA 1
ATOM 474 C C . GLN A 1 71 ? 5.759 -9.101 6.879 1.00 83.19 71 GLN A C 1
ATOM 476 O O . GLN A 1 71 ? 5.674 -10.282 6.539 1.00 83.19 71 GLN A O 1
ATOM 481 N N . GLU A 1 72 ? 4.855 -8.538 7.678 1.00 80.94 72 GLU A N 1
ATOM 482 C CA . GLU A 1 72 ? 3.794 -9.308 8.336 1.00 80.94 72 GLU A CA 1
ATOM 483 C C . GLU A 1 72 ? 2.483 -9.342 7.534 1.00 80.94 72 GLU A C 1
ATOM 485 O O . GLU A 1 72 ? 1.610 -10.168 7.819 1.00 80.94 72 GLU A O 1
ATOM 490 N N . PHE A 1 73 ? 2.318 -8.461 6.539 1.00 88.38 73 PHE A N 1
ATOM 491 C CA . PHE A 1 73 ? 1.021 -8.221 5.906 1.00 88.38 73 PHE A CA 1
ATOM 492 C C . PHE A 1 73 ? 1.064 -8.396 4.393 1.00 88.38 73 PHE A C 1
ATOM 494 O O . PHE A 1 73 ? 1.882 -7.785 3.713 1.00 88.38 73 PHE A O 1
ATOM 501 N N . CYS A 1 74 ? 0.107 -9.172 3.884 1.00 91.06 74 CYS A N 1
ATOM 502 C CA . CYS A 1 74 ? -0.329 -9.125 2.496 1.00 91.06 74 CYS A CA 1
ATOM 503 C C . CYS A 1 74 ? -1.715 -8.468 2.464 1.00 91.06 74 CYS A C 1
ATOM 505 O O . CYS A 1 74 ? -2.661 -9.002 3.052 1.00 91.06 74 CYS A O 1
ATOM 507 N N . VAL A 1 75 ? -1.827 -7.287 1.857 1.00 88.38 75 VAL A N 1
ATOM 508 C CA . VAL A 1 75 ? -3.063 -6.489 1.849 1.00 88.38 75 VAL A CA 1
ATOM 509 C C . VAL A 1 75 ? -3.783 -6.670 0.525 1.00 88.38 75 VAL A C 1
ATOM 511 O O . VAL A 1 75 ? -3.192 -6.438 -0.522 1.00 88.38 75 VAL A O 1
ATOM 514 N N . PHE A 1 76 ? -5.062 -7.046 0.589 1.00 85.75 76 PHE A N 1
ATOM 515 C CA . PHE A 1 76 ? -5.906 -7.307 -0.578 1.00 85.75 76 PHE A CA 1
ATOM 516 C C . PHE A 1 76 ? -7.002 -6.247 -0.695 1.00 85.75 76 PHE A C 1
ATOM 518 O O . PHE A 1 76 ? -7.933 -6.245 0.120 1.00 85.75 76 PHE A O 1
ATOM 525 N N . PRO A 1 77 ? -6.949 -5.361 -1.695 1.00 75.12 77 PRO A N 1
ATOM 526 C CA . PRO A 1 77 ? -8.130 -4.608 -2.094 1.00 75.12 77 PRO A CA 1
ATOM 527 C C . PRO A 1 77 ? -9.160 -5.559 -2.730 1.00 75.12 77 PRO A C 1
ATOM 529 O O . PRO A 1 77 ? -8.860 -6.685 -3.137 1.00 75.12 77 PRO A O 1
ATOM 532 N N . GLN A 1 78 ? -10.411 -5.116 -2.818 1.00 74.19 78 GLN A N 1
ATOM 533 C CA . GLN A 1 78 ? -11.480 -5.932 -3.391 1.00 74.19 78 GLN A CA 1
ATOM 534 C C . GLN A 1 78 ? -11.224 -6.206 -4.880 1.00 74.19 78 GLN A C 1
ATOM 536 O O . GLN A 1 78 ? -11.319 -5.298 -5.697 1.00 74.19 78 GLN A O 1
ATOM 541 N N . GLY A 1 79 ? -10.972 -7.470 -5.229 1.00 66.75 79 GLY A N 1
ATOM 542 C CA . GLY A 1 79 ? -10.908 -7.924 -6.621 1.00 66.75 79 GLY A CA 1
ATOM 543 C C . GLY A 1 79 ? -9.564 -7.749 -7.332 1.00 66.75 79 GLY A C 1
ATOM 544 O O . GLY A 1 79 ? -9.501 -8.054 -8.519 1.00 66.75 79 GLY A O 1
ATOM 545 N N . GLU A 1 80 ? -8.504 -7.330 -6.637 1.00 76.88 80 GLU A N 1
ATOM 546 C CA . GLU A 1 80 ? -7.152 -7.228 -7.208 1.00 76.88 80 GLU A CA 1
ATOM 547 C C . GLU A 1 80 ? -6.147 -8.115 -6.449 1.00 76.88 80 GLU A C 1
ATOM 549 O O . GLU A 1 80 ? -6.468 -8.754 -5.440 1.00 76.88 80 GLU A O 1
ATOM 554 N N . SER A 1 81 ? -4.926 -8.186 -6.979 1.00 81.31 81 SER A N 1
ATOM 555 C CA . SER A 1 81 ? -3.791 -8.871 -6.356 1.00 81.31 81 SER A CA 1
ATOM 556 C C . SER A 1 81 ? -3.426 -8.211 -5.023 1.00 81.31 81 SER A C 1
ATOM 558 O O . SER A 1 81 ? -3.559 -6.998 -4.873 1.00 81.31 81 SER A O 1
ATOM 560 N N . GLY A 1 82 ? -2.957 -8.997 -4.051 1.00 87.25 82 GLY A N 1
ATOM 561 C CA . GLY A 1 82 ? -2.432 -8.432 -2.812 1.00 87.25 82 GLY A CA 1
ATOM 562 C C . GLY A 1 82 ? -1.015 -7.893 -2.991 1.00 87.25 82 GLY A C 1
ATOM 563 O O . GLY A 1 82 ? -0.304 -8.320 -3.903 1.00 87.25 82 GLY A O 1
ATOM 564 N N . PHE A 1 83 ? -0.579 -7.012 -2.091 1.00 91.38 83 PHE A N 1
ATOM 565 C CA . PHE A 1 83 ? 0.820 -6.582 -2.011 1.00 91.38 83 PHE A CA 1
ATOM 566 C C . PHE A 1 83 ? 1.375 -6.668 -0.584 1.00 91.38 83 PHE A C 1
ATOM 568 O O . PHE A 1 83 ? 0.649 -6.512 0.405 1.00 91.38 83 PHE A O 1
ATOM 575 N N . CYS A 1 84 ? 2.675 -6.939 -0.481 1.00 92.50 84 CYS A N 1
ATOM 576 C CA . CYS A 1 84 ? 3.385 -7.055 0.781 1.00 92.50 84 CYS A CA 1
ATOM 577 C C . CYS A 1 84 ? 3.658 -5.684 1.390 1.00 92.50 84 CYS A C 1
ATOM 579 O O . CYS A 1 84 ? 4.165 -4.781 0.726 1.00 92.50 84 CYS A O 1
ATOM 581 N N . THR A 1 85 ? 3.369 -5.529 2.677 1.00 91.62 85 THR A N 1
ATOM 582 C CA . THR A 1 85 ? 3.572 -4.265 3.384 1.00 91.62 85 THR A CA 1
ATOM 583 C C . THR A 1 85 ? 3.875 -4.459 4.866 1.00 91.62 85 THR A C 1
ATOM 585 O O . THR A 1 85 ? 3.631 -5.522 5.443 1.00 91.62 85 THR A O 1
ATOM 588 N N . SER A 1 86 ? 4.418 -3.413 5.481 1.00 89.88 86 SER A N 1
ATOM 589 C CA . SER A 1 86 ? 4.730 -3.316 6.902 1.00 89.88 86 SER A CA 1
ATOM 590 C C . SER A 1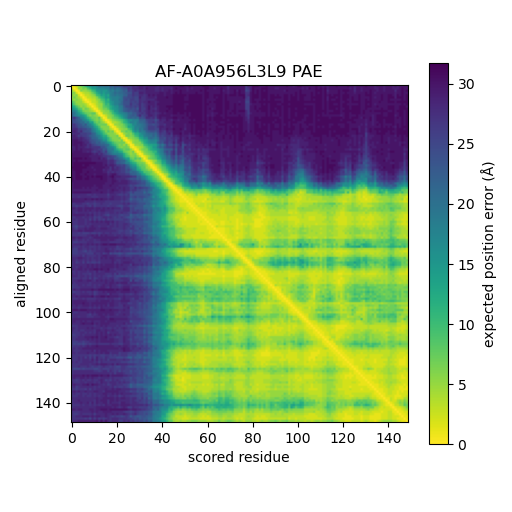 86 ? 3.711 -2.438 7.639 1.00 89.88 86 SER A C 1
ATOM 592 O O . SER A 1 86 ? 2.954 -1.670 7.037 1.00 89.88 86 SER A O 1
ATOM 594 N N . ALA A 1 87 ? 3.679 -2.549 8.968 1.00 88.69 87 ALA A N 1
ATOM 595 C CA . ALA A 1 87 ? 2.908 -1.630 9.797 1.00 88.69 87 ALA A CA 1
ATOM 596 C C . ALA A 1 87 ? 3.645 -0.293 9.968 1.00 88.69 87 ALA A C 1
ATOM 598 O O . ALA A 1 87 ? 4.851 -0.259 10.215 1.00 88.69 87 ALA A O 1
ATOM 599 N N . CYS A 1 88 ? 2.897 0.806 9.940 1.00 87.88 88 CYS A N 1
ATOM 600 C CA . CYS A 1 88 ? 3.394 2.104 10.374 1.00 87.88 88 CYS A CA 1
ATOM 601 C C . CYS A 1 88 ? 3.560 2.162 11.897 1.00 87.88 88 CYS A C 1
ATOM 603 O O . CYS A 1 88 ? 2.800 1.546 12.649 1.00 87.88 88 CYS A O 1
ATOM 605 N N . LEU A 1 89 ? 4.508 2.984 12.361 1.00 82.00 89 LEU A N 1
ATOM 606 C CA . LEU A 1 89 ? 4.708 3.243 13.792 1.00 82.00 89 LEU A CA 1
ATOM 607 C C . LEU A 1 89 ? 3.566 4.081 14.386 1.00 82.00 89 LEU A C 1
ATOM 609 O O . LEU A 1 89 ? 3.180 3.882 15.538 1.00 82.00 89 LEU A O 1
ATOM 613 N N . ALA A 1 90 ? 3.014 5.007 13.596 1.00 81.31 90 ALA A N 1
ATOM 614 C CA . ALA A 1 90 ? 1.857 5.823 13.947 1.00 81.31 90 ALA A CA 1
ATOM 615 C C . ALA A 1 90 ? 1.083 6.251 12.679 1.00 81.31 90 ALA A C 1
ATOM 617 O O . ALA A 1 90 ? 1.647 6.223 11.586 1.00 81.31 90 ALA A O 1
ATOM 618 N N . PRO A 1 91 ? -0.180 6.712 12.798 1.00 79.88 91 PRO A N 1
ATOM 619 C CA . PRO A 1 91 ? -1.021 7.102 11.655 1.00 79.88 91 PRO A CA 1
ATOM 620 C C . PRO A 1 91 ? -0.420 8.155 10.718 1.00 79.88 91 PRO A C 1
ATOM 622 O O . PRO A 1 91 ? -0.773 8.232 9.546 1.00 79.88 91 PRO A O 1
ATOM 625 N N . THR A 1 92 ? 0.466 8.998 11.243 1.00 78.62 92 THR A N 1
ATOM 626 C CA . THR A 1 92 ? 1.116 10.090 10.509 1.00 78.62 92 THR A CA 1
ATOM 627 C C . THR A 1 92 ? 2.625 9.890 10.396 1.00 78.62 92 THR A C 1
ATOM 629 O O . THR A 1 92 ? 3.330 10.845 10.084 1.00 78.62 92 THR A O 1
ATOM 632 N N . ASP A 1 93 ? 3.130 8.694 10.711 1.00 80.88 93 ASP A N 1
ATOM 633 C CA . ASP A 1 93 ? 4.563 8.405 10.740 1.00 80.88 93 ASP A CA 1
ATOM 634 C C . ASP A 1 93 ? 4.936 7.254 9.788 1.00 80.88 93 ASP A C 1
ATOM 636 O O . ASP A 1 93 ? 4.939 6.087 10.197 1.00 80.88 93 ASP A O 1
ATOM 640 N N . PRO A 1 94 ? 5.277 7.572 8.524 1.00 80.69 94 PRO A N 1
ATOM 641 C CA . PRO A 1 94 ? 5.716 6.592 7.538 1.00 80.69 94 PRO A CA 1
ATOM 642 C C . PRO A 1 94 ? 7.187 6.185 7.716 1.00 80.69 94 PRO A C 1
ATOM 644 O O . PRO A 1 94 ? 7.739 5.537 6.835 1.00 80.69 94 PRO A O 1
ATOM 647 N N . SER A 1 95 ? 7.848 6.528 8.831 1.00 79.44 95 SER A N 1
ATOM 648 C CA . SER A 1 95 ? 9.262 6.179 9.063 1.00 79.44 95 SER A CA 1
ATOM 649 C C . SER A 1 95 ? 9.531 4.667 9.083 1.00 79.44 95 SER A C 1
ATOM 651 O O . SER A 1 95 ? 10.679 4.253 8.9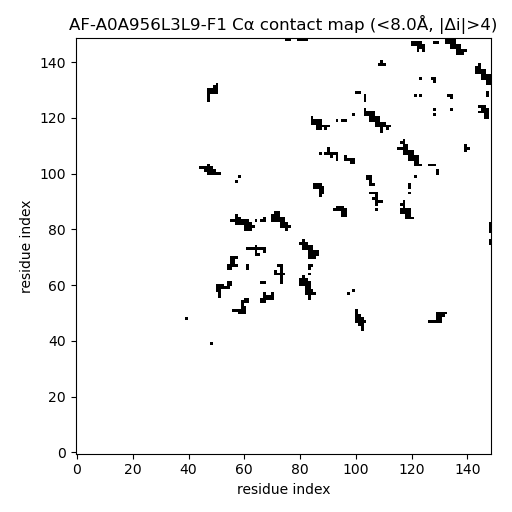52 1.00 79.44 95 SER A O 1
ATOM 653 N N . GLY A 1 96 ? 8.491 3.843 9.261 1.00 76.31 96 GLY A N 1
ATOM 654 C CA . GLY A 1 96 ? 8.565 2.381 9.159 1.00 76.31 96 GLY A CA 1
ATOM 655 C C . GLY A 1 96 ? 8.367 1.826 7.743 1.00 76.31 96 GLY A C 1
ATOM 656 O O . GLY A 1 96 ? 8.394 0.609 7.565 1.00 76.31 96 GLY A O 1
ATOM 657 N N . CYS A 1 97 ? 8.137 2.688 6.751 1.00 86.56 97 CYS A N 1
ATOM 658 C CA . CYS A 1 97 ? 7.920 2.276 5.374 1.00 86.56 97 CYS A CA 1
ATOM 659 C C . CYS A 1 97 ? 9.244 2.247 4.616 1.00 86.56 97 CYS A C 1
ATOM 661 O O . CYS A 1 97 ? 9.956 3.254 4.585 1.00 86.56 97 CYS A O 1
ATOM 663 N N . ASP A 1 98 ? 9.546 1.123 3.962 1.00 83.88 98 ASP A N 1
ATOM 664 C CA . ASP A 1 98 ? 10.648 1.089 3.008 1.00 83.88 98 ASP A CA 1
ATOM 665 C C . ASP A 1 98 ? 10.406 2.104 1.877 1.00 83.88 98 ASP A C 1
ATOM 667 O O . ASP A 1 98 ? 9.245 2.419 1.549 1.00 83.88 98 ASP A O 1
ATOM 671 N N . PRO A 1 99 ? 11.495 2.630 1.281 1.00 85.44 99 PRO A N 1
ATOM 672 C CA . PRO A 1 99 ? 11.403 3.525 0.146 1.00 85.44 99 PRO A CA 1
ATOM 673 C C . PRO A 1 99 ? 10.561 2.877 -0.953 1.00 85.44 99 PRO A C 1
ATOM 675 O O . PRO A 1 99 ? 10.767 1.703 -1.277 1.00 85.44 99 PRO A O 1
ATOM 678 N N . PRO A 1 100 ? 9.601 3.610 -1.518 1.00 83.88 100 PRO A N 1
ATOM 679 C CA . PRO A 1 100 ? 8.802 3.078 -2.597 1.00 83.88 100 PRO A CA 1
ATOM 680 C C . PRO A 1 100 ? 9.628 2.955 -3.884 1.00 83.88 100 PRO A C 1
ATOM 682 O O . PRO A 1 100 ? 10.639 3.643 -4.039 1.00 83.88 100 PRO A O 1
ATOM 685 N N . PRO A 1 101 ? 9.220 2.086 -4.821 1.00 83.75 101 PRO A N 1
ATOM 686 C CA . PRO A 1 101 ? 9.811 2.071 -6.155 1.00 83.75 101 PRO A CA 1
ATOM 687 C C . PRO A 1 101 ? 9.515 3.404 -6.865 1.00 83.75 101 PRO A C 1
ATOM 689 O O . PRO A 1 101 ? 8.402 3.920 -6.762 1.00 83.75 101 PRO A O 1
ATOM 692 N N . GLY A 1 102 ? 10.502 3.967 -7.563 1.00 82.06 102 GLY A N 1
ATOM 693 C CA . GLY A 1 102 ? 10.374 5.263 -8.244 1.00 82.06 102 GLY A CA 1
ATOM 694 C C . GLY A 1 102 ? 10.343 6.478 -7.302 1.00 82.06 102 GLY A C 1
ATOM 695 O O . GLY A 1 102 ? 10.823 6.421 -6.171 1.00 82.06 102 GLY A O 1
ATOM 696 N N . ASP A 1 103 ? 9.779 7.590 -7.784 1.00 74.81 103 ASP A N 1
ATOM 697 C CA . ASP A 1 103 ? 9.755 8.897 -7.092 1.00 74.81 103 ASP A CA 1
ATOM 698 C C . ASP A 1 103 ? 8.494 9.154 -6.240 1.00 74.81 103 ASP A C 1
ATOM 700 O O . ASP A 1 103 ? 8.255 10.264 -5.753 1.00 74.81 103 ASP A O 1
ATOM 704 N N . GLN A 1 104 ? 7.629 8.155 -6.083 1.00 80.12 104 GLN A N 1
ATOM 705 C CA . GLN A 1 104 ? 6.392 8.301 -5.314 1.00 80.12 104 GLN A CA 1
ATOM 706 C C . GLN A 1 104 ? 6.651 8.382 -3.798 1.00 80.12 104 GLN A C 1
ATOM 708 O O . GLN A 1 104 ? 7.729 8.061 -3.307 1.00 80.12 104 GLN A O 1
ATOM 713 N N . GLY A 1 105 ? 5.654 8.826 -3.032 1.00 81.00 105 GLY A N 1
ATOM 714 C CA . GLY A 1 105 ? 5.734 8.895 -1.571 1.00 81.00 105 GLY A CA 1
ATOM 715 C C . GLY A 1 105 ? 5.058 7.702 -0.899 1.00 81.00 105 GLY A C 1
ATOM 716 O O . GLY A 1 105 ? 3.958 7.307 -1.290 1.00 81.00 105 GLY A O 1
ATOM 717 N N . SER A 1 106 ? 5.674 7.170 0.157 1.00 88.62 106 SER A N 1
ATOM 718 C CA . SER A 1 106 ? 5.009 6.239 1.069 1.00 88.62 106 SER A CA 1
ATOM 719 C C . SER A 1 106 ? 4.073 6.989 2.025 1.00 88.62 106 SER A C 1
ATOM 721 O O . SER A 1 106 ? 4.331 8.116 2.456 1.00 88.62 106 SER A O 1
ATOM 723 N N . THR A 1 107 ? 2.946 6.368 2.358 1.00 89.62 107 THR A N 1
ATOM 724 C CA . THR A 1 107 ? 1.942 6.905 3.277 1.00 89.62 107 THR A CA 1
ATOM 725 C C . THR A 1 107 ? 1.452 5.822 4.227 1.00 89.62 107 THR A C 1
ATOM 727 O O . THR A 1 107 ? 1.517 4.636 3.918 1.00 89.62 107 THR A O 1
ATOM 730 N N . CYS A 1 108 ? 0.923 6.232 5.376 1.00 90.31 108 CYS A N 1
ATOM 731 C CA . CYS A 1 108 ? 0.233 5.329 6.285 1.00 90.31 108 CYS A CA 1
ATOM 732 C C . CYS A 1 108 ? -1.258 5.321 5.966 1.00 90.31 108 CYS A C 1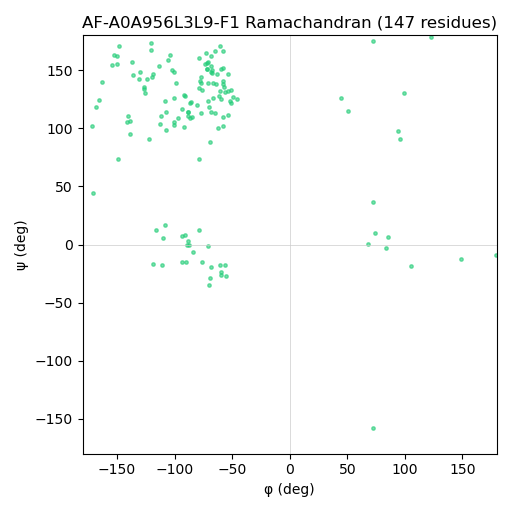
ATOM 734 O O . CYS A 1 108 ? -1.900 6.375 5.877 1.00 90.31 108 CYS A O 1
ATOM 736 N N . PHE A 1 109 ? -1.804 4.123 5.804 1.00 87.94 109 PHE A N 1
ATOM 737 C CA . PHE A 1 109 ? -3.193 3.885 5.455 1.00 87.94 109 PHE A CA 1
ATOM 738 C C . PHE A 1 109 ? -3.840 2.933 6.463 1.00 87.94 109 PHE A C 1
ATOM 740 O O . PHE A 1 109 ? -3.266 1.912 6.844 1.00 87.94 109 PHE A O 1
ATOM 747 N N . ASP A 1 110 ? -5.039 3.287 6.916 1.00 87.06 110 ASP A N 1
ATOM 748 C CA . ASP A 1 110 ? -5.840 2.436 7.790 1.00 87.06 110 ASP A CA 1
ATOM 749 C C . ASP A 1 110 ? -6.679 1.477 6.941 1.00 87.06 110 ASP A C 1
ATOM 751 O O . ASP A 1 110 ? -7.639 1.892 6.294 1.00 87.06 110 ASP A O 1
ATOM 755 N N . ILE A 1 111 ? -6.315 0.194 6.958 1.00 79.75 111 ILE A N 1
ATOM 756 C CA . ILE A 1 111 ? -7.062 -0.886 6.292 1.00 79.75 111 ILE A CA 1
ATOM 757 C C . ILE A 1 111 ? -8.107 -1.536 7.214 1.00 79.75 111 ILE A C 1
ATOM 759 O O . ILE A 1 111 ? -8.674 -2.571 6.867 1.00 79.75 111 ILE A O 1
ATOM 763 N N . GLY A 1 112 ? -8.346 -0.978 8.406 1.00 78.12 112 GLY A N 1
ATOM 764 C CA . GLY A 1 112 ? -9.289 -1.527 9.375 1.00 78.12 112 GLY A CA 1
ATOM 765 C C . GLY A 1 112 ? -8.794 -2.811 10.042 1.00 78.12 112 GLY A C 1
ATOM 766 O O . GLY A 1 112 ? -9.592 -3.717 10.300 1.00 78.12 112 GLY A O 1
ATOM 767 N N . LEU A 1 113 ? -7.487 -2.916 10.321 1.00 77.56 113 LEU A N 1
ATOM 768 C CA . LEU A 1 113 ? -6.956 -4.026 11.116 1.00 77.56 113 LEU A CA 1
ATOM 769 C C . LEU A 1 113 ? -7.643 -4.066 12.486 1.00 77.56 113 LEU A C 1
ATOM 771 O O . LEU A 1 113 ? -7.873 -3.037 13.119 1.00 77.56 113 LEU A O 1
ATOM 775 N N . VAL A 1 114 ? -7.933 -5.271 12.983 1.00 76.56 114 VAL A N 1
ATOM 776 C CA . VAL A 1 114 ? -8.625 -5.476 14.273 1.00 76.56 114 VAL A CA 1
ATOM 777 C C . VAL A 1 114 ? -7.873 -4.887 15.469 1.00 76.56 114 VAL A C 1
ATOM 779 O O . VAL A 1 114 ? -8.480 -4.543 16.479 1.00 76.56 114 VAL A O 1
ATOM 782 N N . ASP A 1 115 ? -6.554 -4.775 15.350 1.00 80.38 115 ASP A N 1
ATOM 783 C CA . ASP A 1 115 ? -5.660 -4.191 16.348 1.00 80.38 115 ASP A CA 1
ATOM 784 C C . ASP A 1 115 ? -5.463 -2.670 16.172 1.00 80.38 115 ASP A C 1
ATOM 786 O O . ASP A 1 115 ? -4.776 -2.042 16.977 1.00 80.38 115 ASP A O 1
ATOM 790 N N . GLY A 1 116 ? -6.100 -2.067 15.160 1.00 80.69 116 GLY A N 1
ATOM 791 C CA . GLY A 1 116 ? -6.062 -0.633 14.877 1.00 80.69 116 GLY A CA 1
ATOM 792 C C . GLY A 1 116 ? -4.745 -0.135 14.279 1.00 80.69 116 GLY A C 1
ATOM 793 O O . GLY A 1 116 ? -4.534 1.078 14.214 1.00 80.69 116 GLY A O 1
ATOM 794 N N . ARG A 1 117 ? -3.836 -1.035 13.875 1.00 84.62 117 ARG A N 1
ATOM 795 C CA . ARG A 1 117 ? -2.593 -0.650 13.199 1.00 84.62 117 ARG A CA 1
ATOM 796 C C . ARG A 1 117 ? -2.854 -0.161 11.779 1.00 84.62 117 ARG A C 1
ATOM 798 O O . ARG A 1 117 ? -3.784 -0.584 11.098 1.00 84.62 117 ARG A O 1
ATOM 805 N N . TRP A 1 118 ? -1.961 0.717 11.352 1.00 88.56 118 TRP A N 1
ATOM 806 C CA . TRP A 1 118 ? -1.923 1.297 10.018 1.0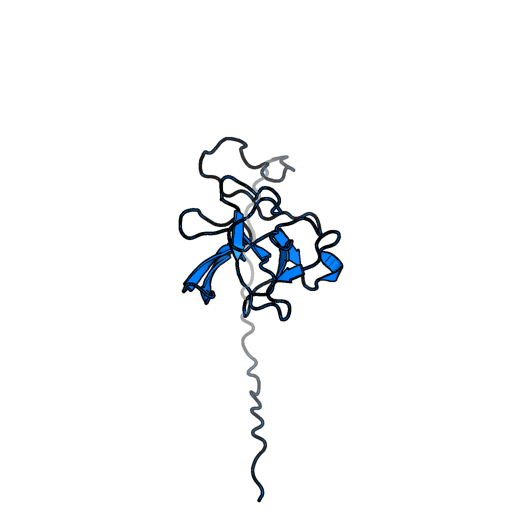0 88.56 118 TRP A CA 1
ATOM 807 C C . TRP A 1 118 ? -0.836 0.586 9.228 1.00 88.56 118 TRP A C 1
ATOM 809 O O . TRP A 1 118 ? 0.154 0.145 9.814 1.00 88.56 118 TRP A O 1
ATOM 819 N N . VAL A 1 119 ? -1.000 0.487 7.918 1.00 90.25 119 VAL A N 1
ATOM 820 C CA . VAL A 1 119 ? -0.018 -0.138 7.030 1.00 90.25 119 VAL A CA 1
ATOM 821 C C . VAL A 1 119 ? 0.585 0.888 6.095 1.00 90.25 119 VAL A C 1
ATOM 823 O O . VAL A 1 119 ? -0.034 1.905 5.776 1.00 90.25 119 VAL A O 1
ATOM 826 N N . CYS A 1 120 ? 1.797 0.611 5.646 1.00 91.69 120 CYS A N 1
ATOM 827 C CA . CYS A 1 120 ? 2.425 1.392 4.606 1.00 91.69 120 CYS A CA 1
ATOM 828 C C . CYS A 1 120 ? 1.742 1.146 3.257 1.00 91.69 120 CYS A C 1
ATOM 830 O O . CYS A 1 120 ? 1.372 0.025 2.903 1.00 91.69 120 CYS A O 1
ATOM 832 N N . ALA A 1 121 ? 1.566 2.210 2.497 1.00 91.75 121 ALA A N 1
ATOM 833 C CA . ALA A 1 121 ? 0.925 2.198 1.197 1.00 91.75 121 ALA A CA 1
ATOM 834 C C . ALA A 1 121 ? 1.541 3.285 0.313 1.00 91.75 121 ALA A C 1
ATOM 836 O O . ALA A 1 121 ? 2.304 4.129 0.789 1.00 91.75 121 ALA A O 1
ATOM 837 N N . LEU A 1 122 ? 1.192 3.277 -0.967 1.00 91.12 122 LEU A N 1
ATOM 838 C CA . LEU A 1 122 ? 1.639 4.273 -1.937 1.00 91.12 122 LEU A CA 1
ATOM 839 C C . LEU A 1 122 ? 0.457 5.171 -2.289 1.00 91.12 122 LEU A C 1
ATOM 841 O O . LEU A 1 122 ? -0.587 4.666 -2.697 1.00 91.12 122 LEU A O 1
ATOM 845 N N . ASP A 1 123 ? 0.596 6.483 -2.101 1.00 89.44 123 ASP A N 1
ATOM 846 C CA . ASP A 1 123 ? -0.457 7.441 -2.454 1.00 89.44 123 ASP A CA 1
ATOM 847 C C . ASP A 1 123 ? -0.336 7.831 -3.930 1.00 89.44 123 ASP A C 1
ATOM 849 O O . ASP A 1 123 ? 0.697 8.348 -4.360 1.00 89.44 123 ASP A O 1
ATOM 853 N N . CYS A 1 124 ? -1.403 7.606 -4.696 1.00 90.69 124 CYS A N 1
ATOM 854 C CA . CYS A 1 124 ? -1.443 7.907 -6.126 1.00 90.69 124 CYS A CA 1
ATOM 855 C C . CYS A 1 124 ? -2.327 9.103 -6.485 1.00 90.69 124 CYS A C 1
ATOM 857 O O . CYS A 1 124 ? -2.689 9.291 -7.646 1.00 90.69 124 CYS A O 1
ATOM 859 N N . ALA A 1 125 ? -2.686 9.946 -5.509 1.00 89.56 125 ALA A N 1
ATOM 860 C CA . ALA A 1 125 ? -3.452 11.156 -5.796 1.00 89.56 125 ALA A CA 1
ATOM 861 C C . ALA A 1 125 ? -2.620 12.200 -6.560 1.00 89.56 125 ALA A C 1
ATOM 863 O O . ALA A 1 125 ? -3.174 13.010 -7.301 1.00 89.56 125 ALA A O 1
ATOM 864 N N . SER A 1 126 ? -1.297 12.194 -6.360 1.00 83.38 126 SER A N 1
ATOM 865 C CA . SER A 1 126 ? -0.370 13.174 -6.950 1.00 83.38 126 SER A CA 1
ATOM 866 C C . SER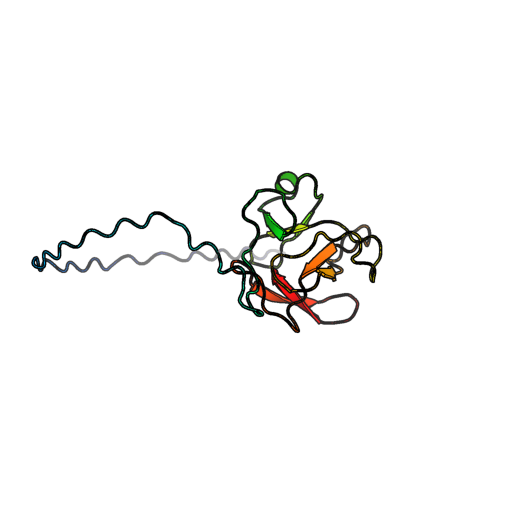 A 1 126 ? 0.680 12.563 -7.882 1.00 83.38 126 SER A C 1
ATOM 868 O O . SER A 1 126 ? 1.266 13.299 -8.673 1.00 83.38 126 SER A O 1
ATOM 870 N N . SER A 1 127 ? 0.894 11.246 -7.814 1.00 86.50 127 SER A N 1
ATOM 871 C CA . SER A 1 127 ? 1.913 10.526 -8.586 1.00 86.50 127 SER A CA 1
ATOM 872 C C . SER A 1 127 ? 1.342 9.229 -9.171 1.00 86.50 127 SER A C 1
ATOM 874 O O . SER A 1 127 ? 0.484 8.611 -8.542 1.00 86.50 127 SER A O 1
ATOM 876 N N . PRO A 1 128 ? 1.780 8.800 -10.367 1.00 89.50 128 PRO A N 1
ATOM 877 C CA . PRO A 1 128 ? 1.365 7.521 -10.934 1.00 89.50 128 PRO A CA 1
ATOM 878 C C . PRO A 1 128 ? 1.919 6.335 -10.130 1.00 89.50 128 PRO A C 1
ATOM 880 O O . PRO A 1 128 ? 3.004 6.421 -9.561 1.00 89.50 128 PRO A O 1
ATOM 883 N N . CYS A 1 129 ? 1.177 5.224 -10.126 1.00 90.00 129 CYS A N 1
ATOM 884 C CA . CYS A 1 129 ? 1.616 3.974 -9.506 1.00 90.00 129 CYS A CA 1
ATOM 885 C C . CYS A 1 129 ? 2.732 3.288 -10.304 1.00 90.00 129 CYS A C 1
ATOM 887 O O . CYS A 1 129 ? 2.796 3.467 -11.527 1.00 90.00 129 CYS A O 1
ATOM 889 N N . PRO A 1 130 ? 3.546 2.438 -9.651 1.00 90.25 130 PRO A N 1
ATOM 890 C CA . PRO A 1 130 ? 4.535 1.609 -10.324 1.00 90.25 130 PRO A CA 1
ATOM 891 C C . PRO A 1 130 ? 3.884 0.717 -11.360 1.00 90.25 130 PRO A C 1
ATOM 893 O O . PRO A 1 130 ? 2.732 0.292 -11.218 1.00 90.25 130 PRO A O 1
ATOM 896 N N . ARG A 1 131 ? 4.646 0.363 -12.388 1.00 90.06 131 ARG A N 1
ATOM 897 C CA . ARG A 1 131 ? 4.168 -0.575 -13.401 1.00 90.06 131 ARG A CA 1
ATOM 898 C C . ARG A 1 131 ? 3.865 -1.924 -12.746 1.00 90.06 131 ARG A C 1
ATOM 900 O O . ARG A 1 131 ? 4.708 -2.479 -12.048 1.00 90.06 131 ARG A O 1
ATOM 907 N N . GLY A 1 132 ? 2.659 -2.438 -12.987 1.00 86.25 132 GLY A N 1
ATOM 908 C CA . GLY A 1 132 ? 2.134 -3.650 -12.343 1.00 86.25 132 GLY A CA 1
ATOM 909 C C . GLY A 1 132 ? 1.075 -3.369 -11.275 1.00 86.25 132 GLY A C 1
ATOM 910 O O . GLY A 1 132 ? 0.272 -4.255 -11.000 1.00 86.25 132 GLY A O 1
ATOM 911 N N . MET A 1 133 ? 1.005 -2.131 -10.776 1.00 88.56 133 MET A N 1
ATOM 912 C CA . MET A 1 133 ? 0.019 -1.696 -9.791 1.00 88.56 133 MET A CA 1
ATOM 913 C C . MET A 1 133 ? -1.073 -0.809 -10.400 1.00 88.56 133 MET A C 1
ATOM 915 O O . MET A 1 133 ? -0.886 -0.178 -11.446 1.00 88.56 133 MET A O 1
ATOM 919 N N . ARG A 1 134 ? -2.221 -0.728 -9.727 1.00 88.62 134 ARG A N 1
ATOM 920 C CA . ARG A 1 134 ? -3.356 0.131 -10.089 1.00 88.62 134 ARG A CA 1
ATOM 921 C C . ARG A 1 134 ? -3.673 1.133 -8.994 1.00 88.62 134 ARG A C 1
ATOM 923 O O . ARG A 1 134 ? -3.578 0.830 -7.813 1.00 88.62 134 ARG A O 1
ATOM 930 N N . CYS A 1 135 ? -4.083 2.328 -9.409 1.00 90.62 135 CYS A N 1
ATOM 931 C CA . CYS A 1 135 ? -4.516 3.384 -8.503 1.00 90.62 135 CYS A CA 1
ATOM 932 C C . CYS A 1 135 ? -6.016 3.251 -8.220 1.00 90.62 135 CYS A C 1
ATOM 934 O O . CYS A 1 135 ? -6.827 3.528 -9.103 1.00 90.62 135 CYS A O 1
ATOM 936 N N . GLU A 1 136 ? -6.381 2.876 -6.995 1.00 88.69 136 GLU A N 1
ATOM 937 C CA . GLU A 1 136 ? -7.773 2.656 -6.589 1.00 88.69 136 GLU A CA 1
ATOM 938 C C . GLU A 1 136 ? -8.195 3.607 -5.463 1.00 88.69 136 GLU A C 1
ATOM 940 O O . GLU A 1 136 ? -7.403 3.967 -4.592 1.00 88.69 136 GLU A O 1
ATOM 945 N N . SER A 1 137 ? -9.471 4.006 -5.465 1.00 88.44 137 SER A N 1
ATOM 946 C CA . SER A 1 137 ? -10.060 4.813 -4.389 1.00 88.44 137 SER A CA 1
ATOM 947 C C . SER A 1 137 ? -10.578 3.917 -3.268 1.00 88.44 137 SER A C 1
ATOM 949 O O . SER A 1 137 ? -11.445 3.073 -3.485 1.00 88.44 137 SER A O 1
ATOM 951 N N . VAL A 1 138 ? -10.071 4.123 -2.054 1.00 83.25 138 VAL A N 1
ATOM 952 C CA . VAL A 1 138 ? -10.385 3.297 -0.885 1.00 83.25 138 VAL A CA 1
ATOM 953 C C . VAL A 1 138 ? -10.867 4.170 0.259 1.00 83.25 138 VAL A C 1
ATOM 955 O O . VAL A 1 138 ? -10.276 5.206 0.565 1.00 83.25 138 VAL A O 1
ATOM 958 N N . ALA A 1 139 ? -11.938 3.747 0.924 1.00 82.62 139 ALA A N 1
ATOM 959 C CA . ALA A 1 139 ? -12.419 4.416 2.123 1.00 82.62 139 ALA A CA 1
ATOM 960 C C . ALA A 1 139 ? -11.403 4.273 3.270 1.00 82.62 139 ALA A C 1
ATOM 962 O O . ALA A 1 139 ? -11.037 3.160 3.638 1.00 82.62 139 ALA A O 1
ATOM 963 N N . ALA A 1 140 ? -10.997 5.397 3.863 1.00 74.06 140 ALA A N 1
ATOM 964 C CA . ALA A 1 140 ? -10.170 5.463 5.066 1.00 74.06 140 ALA A CA 1
ATOM 965 C C . ALA A 1 140 ? -10.898 6.219 6.189 1.00 74.06 140 ALA A C 1
ATOM 967 O O . ALA A 1 140 ? -11.864 6.950 5.951 1.00 74.06 140 ALA A O 1
ATOM 968 N N . ALA A 1 141 ? -10.380 6.126 7.419 1.00 69.38 141 ALA A N 1
ATOM 969 C CA . ALA A 1 141 ? -10.921 6.817 8.597 1.00 69.38 141 ALA A CA 1
ATOM 970 C C . ALA A 1 141 ? -11.033 8.357 8.451 1.00 69.38 141 ALA A C 1
ATOM 972 O O . ALA A 1 141 ? -11.762 8.994 9.209 1.00 69.38 141 ALA A O 1
ATOM 973 N N . GLY A 1 142 ? -10.336 8.957 7.476 1.00 69.00 142 GLY A N 1
ATOM 974 C CA . GLY A 1 142 ? -10.365 10.392 7.162 1.00 69.00 142 GLY A CA 1
ATOM 975 C C . GLY A 1 142 ? -11.056 10.768 5.843 1.00 69.00 142 GLY A C 1
ATOM 976 O O . GLY A 1 142 ? -11.010 11.937 5.469 1.00 69.00 142 GLY A O 1
ATOM 977 N N . GLY A 1 143 ? -11.669 9.811 5.139 1.00 78.00 143 GLY A N 1
ATOM 978 C CA . GLY A 1 143 ? -12.234 9.994 3.798 1.00 78.00 143 GLY A CA 1
ATOM 979 C C . GLY A 1 143 ? -11.640 9.029 2.771 1.00 78.00 143 GLY A C 1
ATOM 980 O O . GLY A 1 143 ? -10.786 8.207 3.101 1.00 78.00 143 GLY A O 1
ATOM 981 N N . GLU A 1 144 ? -1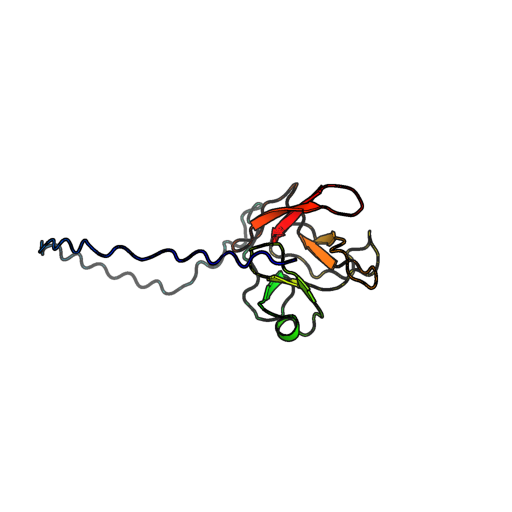2.113 9.104 1.528 1.00 85.12 144 GLU A N 1
ATOM 982 C CA . GLU A 1 144 ? -11.566 8.306 0.426 1.00 85.12 144 GLU A CA 1
ATOM 983 C C . GLU A 1 144 ? -10.129 8.739 0.101 1.00 85.12 144 GLU A C 1
ATOM 985 O O . GLU A 1 144 ? -9.815 9.932 0.097 1.00 85.12 144 GLU A O 1
ATOM 990 N N . ARG A 1 145 ? -9.250 7.767 -0.159 1.00 86.31 145 ARG A N 1
ATOM 991 C CA . ARG A 1 145 ? -7.857 7.984 -0.564 1.00 86.31 145 ARG A CA 1
ATOM 992 C C . ARG A 1 145 ? -7.515 7.138 -1.781 1.00 86.31 145 ARG A C 1
ATOM 994 O O . ARG A 1 145 ? -7.953 5.995 -1.870 1.00 86.31 145 ARG A O 1
ATOM 1001 N N . SER A 1 146 ? -6.713 7.700 -2.679 1.00 90.12 146 SER A N 1
ATOM 1002 C CA . SER A 1 146 ? -6.201 7.000 -3.857 1.00 90.12 146 SER A CA 1
ATOM 1003 C C . SER A 1 146 ? -4.898 6.286 -3.511 1.00 90.12 146 SER A C 1
ATOM 1005 O O . SER A 1 146 ? -3.904 6.945 -3.202 1.00 90.12 146 SER A O 1
ATOM 1007 N N . ILE A 1 147 ? -4.909 4.956 -3.548 1.00 89.88 147 ILE A N 1
ATOM 1008 C CA . ILE A 1 147 ? -3.792 4.100 -3.137 1.00 89.88 147 ILE A CA 1
ATOM 1009 C C . ILE A 1 147 ? -3.395 3.158 -4.283 1.00 89.88 147 ILE A C 1
ATOM 1011 O O . ILE A 1 147 ? -4.270 2.668 -4.998 1.00 89.88 147 ILE A O 1
ATOM 1015 N N . CYS A 1 148 ? -2.094 2.901 -4.454 1.00 90.44 148 CYS A N 1
ATOM 1016 C CA . CYS A 1 148 ? -1.618 1.861 -5.370 1.00 90.44 148 CYS A CA 1
ATOM 1017 C C . CYS A 1 148 ? -1.743 0.467 -4.760 1.00 90.44 148 CYS A C 1
ATOM 1019 O O . CYS A 1 148 ? -1.308 0.253 -3.625 1.00 90.44 148 CYS A O 1
ATOM 1021 N N . PHE A 1 149 ? -2.260 -0.465 -5.556 1.00 86.06 149 PHE A N 1
ATOM 1022 C CA . PHE A 1 149 ? -2.348 -1.892 -5.260 1.00 86.06 149 PHE A CA 1
ATOM 1023 C C . PHE A 1 149 ? -1.716 -2.727 -6.362 1.00 86.06 149 PHE A C 1
ATOM 1025 O O . PHE A 1 149 ? -1.937 -2.371 -7.541 1.00 86.06 149 PHE A O 1
#

Secondary structure (DSSP, 8-state):
-----------------------------------------TT-TT---BPP-STTSTT-EESSGGGGTTS-EEE--TTS-EEEE-B-SBTTBGGGSPPPSTTPPEEEE----TT---EEEEE-SSSPPPBT--EEEEEETTEEEEEE-

Sequence (149 aa):
MSSALVLVLVVGSDLACTDRSSSDDDMGSEDGSGDGPPAGDPGDPGDPGDQPAEPGVMYSACVQSSECAPQEFCVFPQGESGFCTSACLAPTDPSGCDPPPGDQGSTCFDIGLVDGRWVCALDCASSPCPRGMRCESVAAAGGERSICF

Mean predicted aligned error: 15.25 Å

Radius of gyration: 22.81 Å; Cα contacts (8 Å, |Δi|>4): 266; chains: 1; bounding box: 62×38×64 Å